Protein AF-X0UUG1-F1 (afdb_monomer_lite)

Sequence (79 aa):
AMDRDNDILTYIKDGIIDATVVQQTALMPYYGLMILYHLNHHEIPISSDNASAGVTGVPRFIDTGTILVDRSNCHLFMR

InterPro domains:
  IPR028082 Periplasmic binding protein-like I [SSF53822] (2-75)

Radius of gyration: 19.12 Å; chains: 1; bounding box: 39×21×50 Å

Secondary structure (DSSP, 8-state):
--S--HHHHHHHHHTS-SEEEEE-TTHHHHHHHHHHHHHHH----SSS-TTTTT--SS-S-----EEEEETTTGGGT--

pLDDT: mean 89.24, std 8.18, range [53.62, 96.5]

Structure (mmCIF, N/CA/C/O backbone):
data_AF-X0UUG1-F1
#
_entry.id   AF-X0UUG1-F1
#
loop_
_atom_site.group_PDB
_atom_site.id
_atom_site.type_symbol
_atom_site.label_atom_id
_atom_site.label_alt_id
_atom_site.label_comp_id
_atom_site.label_asym_id
_atom_site.label_entity_id
_atom_site.label_seq_id
_atom_site.pdbx_PDB_ins_code
_atom_site.Cartn_x
_atom_site.Cartn_y
_atom_site.Cartn_z
_atom_site.occupancy
_atom_site.B_iso_or_equiv
_atom_site.auth_seq_id
_atom_site.auth_comp_id
_atom_site.auth_asym_id
_atom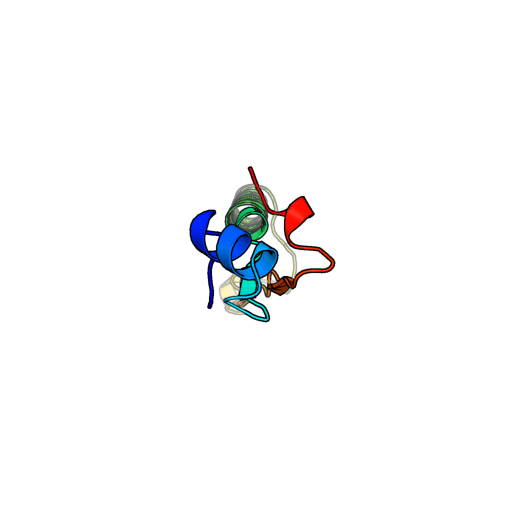_site.auth_atom_id
_atom_site.pdbx_PDB_model_num
ATOM 1 N N . ALA A 1 1 ? -12.790 9.038 7.939 1.00 53.62 1 ALA A N 1
ATOM 2 C CA . ALA A 1 1 ? -11.463 9.690 7.931 1.00 53.62 1 ALA A CA 1
ATOM 3 C C . ALA A 1 1 ? -10.502 8.845 7.095 1.00 53.62 1 ALA A C 1
ATOM 5 O O . ALA A 1 1 ? -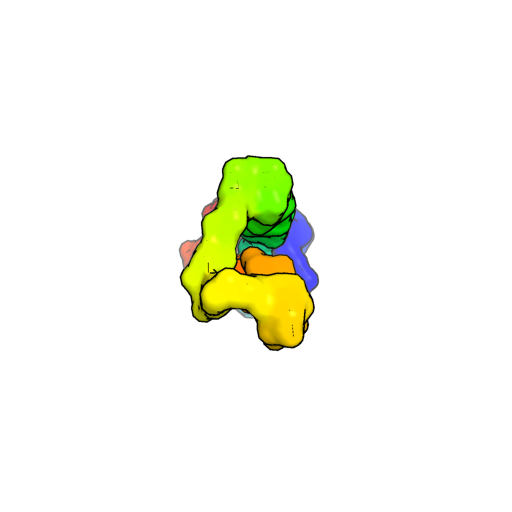10.808 7.681 6.850 1.00 53.62 1 ALA A O 1
ATOM 6 N N . MET A 1 2 ? -9.407 9.426 6.612 1.00 57.78 2 MET A N 1
ATOM 7 C CA . MET A 1 2 ? -8.316 8.710 5.949 1.00 57.78 2 MET A CA 1
ATOM 8 C C . MET A 1 2 ? -7.049 9.162 6.651 1.00 57.78 2 MET A C 1
ATOM 10 O O . MET A 1 2 ? -6.572 10.242 6.354 1.00 57.78 2 MET A O 1
ATOM 14 N N . ASP A 1 3 ? -6.620 8.401 7.650 1.00 65.12 3 ASP A N 1
ATOM 15 C CA . ASP A 1 3 ? -5.301 8.481 8.277 1.00 65.12 3 ASP A CA 1
ATOM 16 C C . ASP A 1 3 ? -5.262 7.547 9.488 1.00 65.12 3 ASP A C 1
ATOM 18 O O . ASP A 1 3 ? -6.299 7.109 10.005 1.00 65.12 3 ASP A O 1
ATOM 22 N N . ARG A 1 4 ? -4.042 7.230 9.929 1.00 64.06 4 ARG A N 1
ATOM 23 C CA . ARG A 1 4 ? -3.765 6.474 11.160 1.00 64.06 4 ARG A CA 1
ATOM 24 C C . ARG A 1 4 ? -3.314 7.415 12.282 1.00 64.06 4 ARG A C 1
ATOM 26 O O . ARG A 1 4 ? -2.418 7.075 13.055 1.00 64.06 4 ARG A O 1
ATOM 33 N N . ASP A 1 5 ? -3.889 8.610 12.334 1.00 79.50 5 ASP A N 1
ATOM 34 C CA . ASP A 1 5 ? -3.642 9.535 13.433 1.00 79.50 5 ASP A CA 1
ATOM 35 C C . ASP A 1 5 ? -4.239 8.968 14.719 1.00 79.50 5 ASP A C 1
ATOM 37 O O . ASP A 1 5 ? -5.362 8.452 14.735 1.00 79.50 5 ASP A O 1
ATOM 41 N N . ASN A 1 6 ? -3.476 9.053 15.810 1.00 77.94 6 ASN A N 1
ATOM 42 C CA . ASN A 1 6 ? -3.878 8.496 17.103 1.00 77.94 6 ASN A CA 1
ATOM 43 C C . ASN A 1 6 ? -5.215 9.079 17.595 1.00 77.94 6 ASN A C 1
ATOM 45 O O . ASN A 1 6 ? -5.993 8.370 18.237 1.00 77.94 6 ASN A O 1
ATOM 49 N N . ASP A 1 7 ? -5.520 10.325 17.233 1.00 84.81 7 ASP A N 1
ATOM 50 C CA . ASP A 1 7 ? -6.783 10.984 17.569 1.00 84.81 7 ASP A CA 1
ATOM 51 C C . ASP A 1 7 ? -7.970 10.304 16.873 1.00 84.81 7 ASP A C 1
ATOM 53 O O . ASP A 1 7 ? -8.979 10.010 17.509 1.00 84.81 7 ASP A O 1
ATOM 57 N N . ILE A 1 8 ? -7.828 9.944 15.592 1.00 87.44 8 ILE A N 1
ATOM 58 C CA . ILE A 1 8 ? -8.870 9.239 14.830 1.00 87.44 8 ILE A CA 1
ATOM 59 C C . ILE A 1 8 ? -9.121 7.847 15.410 1.00 87.44 8 ILE A C 1
ATOM 61 O O . ILE A 1 8 ? -10.272 7.436 15.554 1.00 87.44 8 ILE A O 1
ATOM 65 N N . LEU A 1 9 ? -8.062 7.123 15.783 1.00 89.75 9 LEU A N 1
ATOM 66 C CA . LEU A 1 9 ? -8.201 5.802 16.403 1.00 89.75 9 LEU A CA 1
ATOM 67 C C . LEU A 1 9 ? -8.866 5.883 17.782 1.00 89.75 9 LEU A C 1
ATOM 69 O O . LEU A 1 9 ? -9.664 5.012 18.133 1.00 89.75 9 LEU A O 1
ATOM 73 N N . THR A 1 10 ? -8.580 6.945 18.537 1.00 90.06 10 THR A N 1
ATOM 74 C CA . THR A 1 10 ? -9.234 7.217 19.822 1.00 90.06 10 THR A CA 1
ATOM 75 C C . THR A 1 10 ? -10.711 7.552 19.619 1.00 90.06 10 THR A C 1
ATOM 77 O O . THR A 1 10 ? -11.563 6.967 20.276 1.00 90.06 10 THR A O 1
ATOM 80 N N . TYR A 1 11 ? -11.050 8.374 18.625 1.00 92.94 11 TYR A N 1
ATOM 81 C CA . TYR A 1 11 ? -12.443 8.670 18.281 1.00 92.94 11 TYR A CA 1
ATOM 82 C C . TYR A 1 11 ? -13.229 7.443 17.810 1.00 92.94 11 TYR A C 1
ATOM 84 O O . TYR A 1 11 ? -14.421 7.340 18.101 1.00 92.94 11 TYR A O 1
ATOM 92 N N . ILE A 1 12 ? -12.584 6.488 17.135 1.00 92.62 12 ILE A N 1
ATOM 93 C CA . ILE A 1 12 ? -13.209 5.202 16.786 1.00 92.62 12 ILE A CA 1
ATOM 94 C C . ILE A 1 12 ? -13.479 4.365 18.037 1.00 92.62 12 ILE A C 1
ATOM 96 O O . ILE A 1 12 ? -14.570 3.807 18.211 1.00 92.62 12 ILE A O 1
ATOM 100 N N . LYS A 1 13 ? -12.503 4.312 18.946 1.00 90.19 13 LYS A N 1
ATOM 101 C CA . LYS A 1 13 ? -12.643 3.624 20.231 1.00 90.19 13 LYS A CA 1
ATOM 102 C C . LYS A 1 13 ? -13.788 4.214 21.063 1.00 90.19 13 LYS A C 1
ATOM 104 O O . LYS A 1 13 ? -14.600 3.453 21.589 1.00 90.19 13 LYS A O 1
ATOM 109 N N . ASP A 1 14 ? -13.894 5.539 21.102 1.00 94.06 14 ASP A N 1
ATOM 110 C CA . ASP A 1 14 ? -14.908 6.271 21.868 1.00 94.06 14 ASP A CA 1
ATOM 111 C C . ASP A 1 14 ? -16.282 6.306 21.170 1.00 94.06 14 ASP A C 1
ATOM 113 O O . ASP A 1 14 ? -17.278 6.712 21.766 1.00 94.06 14 ASP A O 1
ATOM 117 N N . GLY A 1 15 ? -16.374 5.831 19.921 1.00 93.06 15 GLY A N 1
ATOM 118 C CA . GLY A 1 15 ? -17.626 5.780 19.159 1.00 93.06 15 GLY A CA 1
ATOM 119 C C . GLY A 1 15 ? -18.069 7.099 18.543 1.00 93.06 15 GLY A C 1
ATOM 120 O O . GLY A 1 15 ? -19.236 7.237 18.197 1.00 93.06 15 GLY A O 1
ATOM 121 N N . ILE A 1 16 ? -17.154 8.056 18.415 1.00 94.50 16 ILE A N 1
ATOM 122 C CA . ILE A 1 16 ? -17.382 9.331 17.728 1.00 94.50 16 ILE A CA 1
ATOM 123 C C . ILE A 1 16 ? -17.273 9.141 16.205 1.00 94.50 16 ILE A C 1
ATOM 125 O O . ILE A 1 16 ? -17.974 9.805 15.445 1.00 94.50 16 ILE A O 1
ATOM 129 N N . ILE A 1 17 ? -16.403 8.228 15.756 1.00 92.00 17 ILE A N 1
ATOM 130 C CA . ILE A 1 17 ? -16.212 7.848 14.349 1.00 92.00 17 ILE A CA 1
ATOM 131 C C . ILE A 1 17 ? -16.495 6.349 14.200 1.00 92.00 17 ILE A C 1
ATOM 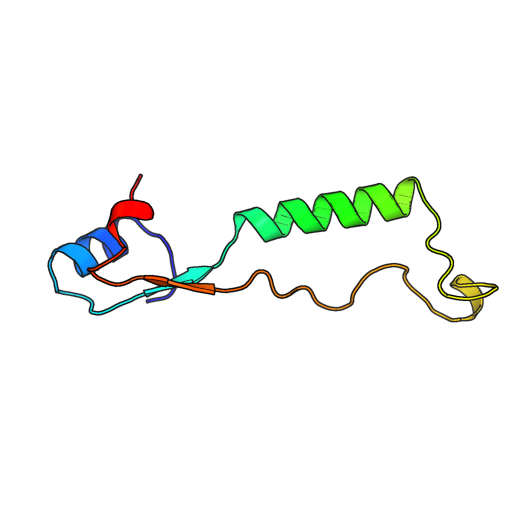133 O O . ILE A 1 17 ? -15.980 5.553 14.977 1.00 92.00 17 ILE A O 1
ATOM 137 N N . ASP A 1 18 ? -17.254 5.945 13.180 1.00 93.25 18 ASP A N 1
ATOM 138 C CA . ASP A 1 18 ? -17.552 4.521 12.956 1.00 93.25 18 ASP A CA 1
ATOM 139 C C . ASP A 1 18 ? -16.339 3.744 12.423 1.00 93.25 18 ASP A C 1
ATOM 141 O O . ASP A 1 18 ? -16.028 2.653 12.903 1.00 93.25 18 ASP A O 1
ATOM 145 N N . ALA A 1 19 ? -15.641 4.311 11.431 1.00 93.19 19 ALA A N 1
ATOM 146 C CA . ALA A 1 19 ? -14.472 3.697 10.812 1.00 93.19 19 ALA A CA 1
ATOM 147 C C . ALA A 1 19 ? -13.555 4.707 10.087 1.00 93.19 19 ALA A C 1
ATOM 149 O O . ALA A 1 19 ? -13.947 5.823 9.723 1.00 93.19 19 ALA A O 1
ATOM 150 N N . THR A 1 20 ? -12.320 4.284 9.823 1.00 93.00 20 THR A N 1
ATOM 151 C CA . THR A 1 20 ? -11.327 4.975 8.987 1.00 93.00 20 THR A CA 1
ATOM 152 C C . THR A 1 20 ? -10.707 3.997 7.991 1.00 93.00 20 THR A C 1
ATOM 154 O O . THR A 1 20 ? -10.656 2.794 8.240 1.00 93.00 20 THR A O 1
ATOM 157 N N . VAL A 1 21 ? -10.236 4.497 6.850 1.00 92.50 21 VAL A N 1
ATOM 158 C CA . VAL A 1 21 ? -9.494 3.686 5.874 1.00 92.50 21 VAL A CA 1
ATOM 159 C C . VAL A 1 21 ? -8.012 3.994 6.030 1.00 92.50 21 VAL A C 1
ATOM 161 O O . VAL A 1 21 ? -7.581 5.126 5.812 1.00 92.50 21 VAL A O 1
ATOM 164 N N . VAL A 1 22 ? -7.230 2.985 6.412 1.00 91.25 22 VAL A N 1
ATOM 165 C CA . VAL A 1 22 ? -5.785 3.107 6.629 1.00 91.25 22 VAL A CA 1
ATOM 166 C C . VAL A 1 22 ? -5.029 2.564 5.423 1.00 91.25 22 VAL A C 1
ATOM 168 O O . VAL A 1 22 ? -5.280 1.449 4.967 1.00 91.25 22 VAL A O 1
ATOM 171 N N . GLN A 1 23 ? -4.065 3.334 4.924 1.00 90.81 23 GLN A N 1
ATOM 172 C CA . GLN A 1 23 ? -3.141 2.883 3.885 1.00 90.81 23 GLN A CA 1
ATOM 173 C C . GLN A 1 23 ? -1.969 2.103 4.486 1.00 90.81 23 GLN A C 1
ATOM 175 O O . GLN A 1 23 ? -1.437 2.463 5.538 1.00 90.81 23 GLN A O 1
ATOM 180 N N . GLN A 1 24 ? -1.493 1.080 3.775 1.00 91.25 24 GLN A N 1
ATOM 181 C CA . GLN A 1 24 ? -0.285 0.340 4.156 1.00 91.25 24 GLN A CA 1
ATOM 182 C C . GLN A 1 24 ? 0.988 1.100 3.745 1.00 91.25 24 GLN A C 1
ATOM 184 O O . GLN A 1 24 ? 1.792 0.628 2.942 1.00 91.25 24 GLN A O 1
ATOM 189 N N . THR A 1 25 ? 1.183 2.300 4.296 1.00 90.50 25 THR A N 1
ATOM 190 C CA . THR A 1 25 ? 2.240 3.240 3.879 1.00 90.50 25 THR A CA 1
ATOM 191 C C . THR A 1 25 ? 3.656 2.687 4.012 1.00 90.50 25 THR A C 1
ATOM 193 O O . THR A 1 25 ? 4.527 3.099 3.258 1.00 90.50 25 THR A O 1
ATOM 196 N N . ALA A 1 26 ? 3.895 1.713 4.897 1.00 90.88 26 ALA A N 1
ATOM 197 C CA . ALA A 1 26 ? 5.188 1.034 5.019 1.00 90.88 26 ALA A CA 1
ATOM 198 C C . ALA A 1 26 ? 5.557 0.192 3.780 1.00 90.88 26 ALA A C 1
ATOM 200 O O . ALA A 1 26 ? 6.740 0.042 3.475 1.00 90.88 26 ALA A O 1
ATOM 201 N N . LEU A 1 27 ? 4.567 -0.323 3.042 1.00 95.12 27 LEU A N 1
ATOM 202 C CA . LEU A 1 27 ? 4.807 -1.094 1.820 1.00 95.12 27 LEU A CA 1
ATOM 203 C C . LEU A 1 27 ? 5.279 -0.208 0.663 1.00 95.12 27 LEU A C 1
ATOM 205 O O . LEU A 1 27 ? 6.015 -0.679 -0.199 1.00 95.12 27 LEU A O 1
ATOM 209 N N . MET A 1 28 ? 4.906 1.074 0.653 1.00 94.94 28 MET A N 1
ATOM 210 C CA . MET A 1 28 ? 5.261 2.002 -0.425 1.00 94.94 28 MET A CA 1
ATOM 211 C C . MET A 1 28 ? 6.789 2.167 -0.579 1.00 94.94 28 MET A C 1
ATOM 213 O O . MET A 1 28 ? 7.303 1.852 -1.655 1.00 94.94 28 MET A O 1
ATOM 217 N N . PRO A 1 29 ? 7.559 2.579 0.455 1.00 96.00 29 PRO A N 1
ATOM 218 C CA . PRO A 1 29 ? 9.013 2.658 0.346 1.00 96.00 29 PRO A CA 1
ATOM 219 C C . PRO A 1 29 ? 9.667 1.274 0.271 1.00 96.00 29 PRO A C 1
ATOM 221 O O . PRO A 1 29 ? 10.715 1.147 -0.356 1.00 96.00 29 PRO A O 1
ATOM 224 N N . TYR A 1 30 ? 9.058 0.235 0.857 1.00 96.44 30 TYR A N 1
ATOM 225 C CA . TYR A 1 30 ? 9.573 -1.134 0.775 1.00 96.44 30 TYR A CA 1
ATOM 226 C C . TYR A 1 30 ? 9.622 -1.632 -0.676 1.00 96.44 30 TYR A C 1
ATOM 228 O O . TYR A 1 30 ? 10.688 -2.003 -1.170 1.00 96.44 30 TYR A O 1
ATOM 236 N N . TYR A 1 31 ? 8.496 -1.574 -1.393 1.00 96.38 31 TYR A N 1
ATOM 237 C CA . TYR A 1 31 ? 8.454 -1.962 -2.802 1.00 96.38 31 TYR A CA 1
ATOM 238 C C . TYR A 1 31 ? 9.242 -0.999 -3.686 1.00 96.38 31 TYR A C 1
ATOM 240 O O . TYR A 1 31 ? 9.934 -1.456 -4.593 1.00 96.38 31 TYR A O 1
ATOM 248 N N . GLY A 1 32 ? 9.204 0.307 -3.398 1.00 94.88 32 GLY A N 1
ATOM 249 C CA . GLY A 1 32 ? 10.022 1.289 -4.109 1.00 94.88 32 GLY A CA 1
ATOM 250 C C . GLY A 1 32 ? 11.512 0.939 -4.065 1.00 94.88 32 GLY A C 1
ATOM 251 O O . GLY A 1 32 ? 12.169 0.900 -5.105 1.00 94.88 32 GLY A O 1
ATOM 252 N N . LEU A 1 33 ? 12.035 0.597 -2.883 1.00 96.06 33 LEU A N 1
ATOM 253 C CA . LEU A 1 33 ? 13.432 0.200 -2.728 1.00 96.06 33 LEU A CA 1
ATOM 254 C C . LEU A 1 33 ? 13.743 -1.122 -3.438 1.00 96.06 33 LEU A C 1
ATOM 256 O O . LEU A 1 33 ? 14.778 -1.212 -4.093 1.00 96.06 33 LEU A O 1
ATOM 260 N N . MET A 1 34 ? 12.862 -2.126 -3.353 1.00 94.12 34 MET A N 1
ATOM 261 C CA . MET A 1 34 ? 13.071 -3.390 -4.070 1.00 94.12 34 MET A CA 1
ATOM 262 C C . MET A 1 34 ? 13.142 -3.180 -5.585 1.00 94.12 34 MET A C 1
ATOM 264 O O . MET A 1 34 ? 14.039 -3.713 -6.233 1.00 94.12 34 MET A O 1
ATOM 268 N N . ILE A 1 35 ? 12.248 -2.366 -6.152 1.00 93.44 35 ILE A N 1
ATOM 269 C CA . ILE A 1 35 ? 12.256 -2.047 -7.586 1.00 93.44 35 ILE A CA 1
ATOM 270 C C . ILE A 1 35 ? 13.566 -1.365 -7.984 1.00 93.44 35 ILE A C 1
ATOM 272 O O . ILE A 1 35 ? 14.207 -1.794 -8.940 1.00 93.44 35 ILE A O 1
ATOM 276 N N . LEU A 1 36 ? 13.989 -0.339 -7.237 1.00 93.06 36 LEU A N 1
ATOM 277 C CA . LEU A 1 36 ? 15.246 0.369 -7.502 1.00 93.06 36 LEU A CA 1
ATOM 278 C C . LEU A 1 36 ? 16.459 -0.560 -7.387 1.00 93.06 36 LEU A C 1
ATOM 280 O O . LEU A 1 36 ? 17.365 -0.504 -8.217 1.00 93.06 36 LEU A O 1
ATOM 284 N N . TYR A 1 37 ? 16.463 -1.437 -6.383 1.00 94.31 37 TYR A N 1
ATOM 285 C CA . TYR A 1 37 ? 17.515 -2.427 -6.207 1.00 94.31 37 TYR A CA 1
ATOM 286 C C . TYR A 1 37 ? 17.591 -3.370 -7.411 1.00 94.31 37 TYR A C 1
ATOM 288 O O . TYR A 1 37 ? 18.677 -3.563 -7.957 1.00 94.31 37 TYR A O 1
ATOM 296 N N . HIS A 1 38 ? 16.460 -3.917 -7.861 1.00 90.12 38 HIS A N 1
ATOM 297 C CA . HIS A 1 38 ? 16.439 -4.818 -9.009 1.00 90.12 38 HIS A CA 1
ATOM 298 C C . HIS A 1 38 ? 16.845 -4.117 -10.300 1.00 90.12 38 HIS A C 1
ATOM 300 O O . HIS A 1 38 ? 17.691 -4.652 -11.003 1.00 90.12 38 HIS A O 1
ATOM 306 N N . LEU A 1 39 ? 16.356 -2.903 -10.560 1.00 88.69 39 LEU A N 1
ATOM 307 C CA . LEU A 1 39 ? 16.781 -2.117 -11.722 1.00 88.69 39 LEU A CA 1
ATOM 308 C C . LEU A 1 39 ? 18.299 -1.896 -11.781 1.00 88.69 39 LEU A C 1
ATOM 310 O O . LEU A 1 39 ? 18.866 -1.867 -12.867 1.00 88.69 39 LEU A O 1
ATOM 314 N N . ASN A 1 40 ? 18.953 -1.729 -10.628 1.00 91.56 40 ASN A N 1
ATOM 315 C CA . ASN A 1 40 ? 20.392 -1.477 -10.574 1.00 91.56 40 ASN A CA 1
ATOM 316 C C . ASN A 1 40 ? 21.248 -2.750 -10.692 1.00 91.56 40 ASN A C 1
ATOM 318 O O . ASN A 1 40 ? 22.407 -2.665 -11.088 1.00 91.56 40 ASN A O 1
ATOM 322 N N . HIS A 1 41 ? 20.717 -3.915 -10.311 1.00 92.69 41 HIS A N 1
ATOM 323 C CA . HIS A 1 41 ? 21.516 -5.142 -10.175 1.00 92.69 41 HIS A CA 1
ATOM 324 C C . HIS A 1 41 ? 21.105 -6.274 -11.122 1.00 92.69 41 HIS A C 1
ATOM 326 O O . HIS A 1 41 ? 21.873 -7.217 -11.307 1.00 92.69 41 HIS A O 1
ATOM 332 N N . HIS A 1 42 ? 19.909 -6.215 -11.708 1.00 85.06 42 HIS A N 1
ATOM 333 C CA . HIS A 1 42 ? 19.332 -7.305 -12.484 1.00 85.06 42 HIS A CA 1
ATOM 334 C C . HIS A 1 42 ? 18.564 -6.772 -13.697 1.00 85.06 42 HIS A C 1
ATOM 336 O O . HIS A 1 42 ? 17.595 -6.029 -13.561 1.00 85.06 42 HIS A O 1
ATOM 342 N N . GLU A 1 43 ? 18.929 -7.224 -14.896 1.00 77.06 43 GLU A N 1
ATOM 343 C CA . GLU A 1 43 ? 18.058 -7.053 -16.058 1.00 77.06 43 GLU A CA 1
ATOM 344 C C . GLU A 1 43 ? 16.888 -8.036 -15.975 1.00 77.06 43 GLU A C 1
ATOM 346 O O . GLU A 1 43 ? 17.081 -9.244 -15.836 1.00 77.06 43 GLU A O 1
ATOM 351 N N . ILE A 1 44 ? 15.660 -7.520 -16.067 1.00 81.94 44 ILE A N 1
ATOM 352 C CA . ILE A 1 44 ? 14.447 -8.338 -16.154 1.00 81.94 44 ILE A CA 1
ATOM 353 C C . ILE A 1 44 ? 14.160 -8.575 -17.645 1.00 81.94 44 ILE A C 1
ATOM 355 O O . ILE A 1 44 ? 13.747 -7.631 -18.321 1.00 81.94 44 ILE A O 1
ATOM 359 N N . PRO A 1 45 ? 14.355 -9.788 -18.194 1.00 84.50 45 PRO A N 1
ATOM 360 C CA . PRO A 1 45 ? 14.275 -10.036 -19.635 1.00 84.50 45 PRO A CA 1
ATOM 361 C C . PRO A 1 45 ? 12.816 -10.150 -20.105 1.00 84.50 45 PRO A C 1
ATOM 363 O O . PRO A 1 45 ? 12.303 -11.235 -20.367 1.00 84.50 45 PRO A O 1
ATOM 366 N N . ILE A 1 46 ? 12.120 -9.016 -20.175 1.00 87.06 46 ILE A N 1
ATOM 367 C CA . ILE A 1 46 ? 10.721 -8.922 -20.622 1.00 87.06 46 ILE A CA 1
ATOM 368 C C . ILE A 1 46 ? 10.619 -9.096 -22.147 1.00 87.06 46 ILE A C 1
ATOM 370 O O . ILE A 1 46 ? 9.621 -9.602 -22.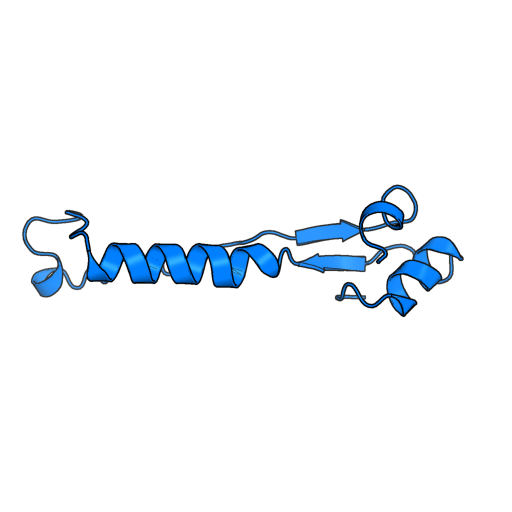656 1.00 87.06 46 ILE A O 1
ATOM 374 N N . SER A 1 47 ? 11.655 -8.696 -22.881 1.00 89.81 47 SER A N 1
ATOM 375 C CA . SER A 1 47 ? 11.783 -8.854 -24.329 1.00 89.81 47 SER A CA 1
ATOM 376 C C . SER A 1 47 ? 13.238 -9.148 -24.708 1.00 89.81 47 SER A C 1
ATOM 378 O O . SER A 1 47 ? 14.122 -9.129 -23.852 1.00 89.81 47 SER A O 1
ATOM 380 N N . SER A 1 48 ? 13.500 -9.407 -25.992 1.00 91.12 48 SER A N 1
ATOM 381 C CA . SER A 1 48 ? 14.865 -9.596 -26.503 1.00 91.12 48 SER A CA 1
ATOM 382 C C . SER A 1 48 ? 15.729 -8.331 -26.429 1.00 91.12 48 SER A C 1
ATOM 384 O O . SER A 1 48 ? 16.948 -8.441 -26.414 1.00 91.12 48 SER A O 1
ATOM 386 N N . ASP A 1 49 ? 15.104 -7.149 -26.406 1.00 88.94 49 ASP A N 1
ATOM 387 C CA . ASP A 1 49 ? 15.746 -5.849 -26.190 1.00 88.94 49 ASP A CA 1
ATOM 388 C C . ASP A 1 49 ? 14.725 -4.891 -25.560 1.00 88.94 49 ASP A C 1
ATOM 390 O O . ASP A 1 49 ? 13.890 -4.288 -26.240 1.00 88.94 49 ASP A O 1
ATOM 394 N N . ASN A 1 50 ? 14.787 -4.765 -24.235 1.00 88.38 50 ASN A N 1
ATOM 395 C CA . ASN A 1 50 ? 13.853 -3.935 -23.480 1.00 88.38 50 ASN A CA 1
ATOM 396 C C . ASN A 1 50 ? 13.948 -2.450 -23.833 1.00 88.38 50 ASN A C 1
ATOM 398 O O . ASN A 1 50 ? 12.923 -1.769 -23.827 1.00 88.38 50 ASN A O 1
ATOM 402 N N . ALA A 1 51 ? 15.146 -1.946 -24.143 1.00 85.94 51 ALA A N 1
ATOM 403 C CA . ALA A 1 51 ? 15.339 -0.538 -24.462 1.00 85.94 51 ALA A CA 1
ATOM 404 C C . ALA A 1 51 ? 14.650 -0.199 -25.789 1.00 85.94 51 ALA A C 1
ATOM 406 O O . ALA A 1 51 ? 13.853 0.740 -25.849 1.00 85.94 51 ALA A O 1
ATOM 407 N N . SER A 1 52 ? 14.872 -1.023 -26.817 1.00 92.56 52 SER A N 1
ATOM 408 C CA . SER A 1 52 ? 14.210 -0.867 -28.118 1.00 92.56 52 SER A CA 1
ATOM 409 C C . SER A 1 52 ? 12.697 -1.098 -28.044 1.00 92.56 52 SER A C 1
ATOM 411 O O . SER A 1 52 ? 11.941 -0.455 -28.770 1.00 92.56 52 SER A O 1
ATOM 413 N N . ALA A 1 53 ? 12.235 -1.976 -27.148 1.00 91.69 53 ALA A N 1
ATOM 414 C CA . ALA A 1 53 ? 10.813 -2.239 -26.925 1.00 91.69 53 ALA A CA 1
ATOM 415 C C . ALA A 1 53 ? 10.107 -1.187 -26.039 1.00 91.69 53 ALA A C 1
ATOM 417 O O . ALA A 1 53 ? 8.897 -1.285 -25.824 1.00 91.69 53 ALA A O 1
ATOM 418 N N . GLY A 1 54 ? 10.832 -0.193 -25.505 1.00 89.56 54 GLY A N 1
ATOM 419 C CA . GLY A 1 54 ? 10.273 0.822 -24.603 1.00 89.56 54 GLY A CA 1
ATOM 420 C C . GLY A 1 54 ? 9.837 0.266 -23.241 1.00 89.56 54 GLY A C 1
ATOM 421 O O . GLY A 1 54 ? 8.965 0.833 -22.579 1.00 89.56 54 GLY A O 1
ATOM 422 N N . VAL A 1 55 ? 10.414 -0.860 -22.822 1.00 89.75 55 VAL A N 1
ATOM 423 C CA . VAL A 1 55 ? 10.108 -1.520 -21.555 1.00 89.75 55 VAL A CA 1
ATOM 424 C C . VAL A 1 55 ? 10.960 -0.911 -20.445 1.00 89.75 55 VAL A C 1
ATOM 426 O O . VAL A 1 55 ? 12.181 -1.019 -20.444 1.00 89.75 55 VAL A O 1
ATOM 429 N N . THR A 1 56 ? 10.306 -0.306 -19.454 1.00 87.12 56 THR A N 1
ATOM 430 C CA . THR A 1 56 ? 10.970 0.388 -18.336 1.00 87.12 56 THR A CA 1
ATOM 431 C C . THR A 1 56 ? 11.503 -0.544 -17.246 1.00 87.12 56 THR A C 1
ATOM 433 O O . THR A 1 56 ? 12.185 -0.085 -16.336 1.00 87.12 56 THR A O 1
ATOM 436 N N . GLY A 1 57 ? 11.157 -1.835 -17.284 1.00 85.75 57 GLY A N 1
ATOM 437 C CA . GLY A 1 57 ? 11.548 -2.807 -16.256 1.00 85.75 57 GLY A CA 1
ATOM 438 C C . GLY A 1 57 ? 10.833 -2.632 -14.911 1.00 85.75 57 GLY A C 1
ATOM 439 O O . GLY A 1 57 ? 11.184 -3.311 -13.951 1.00 85.75 57 GLY A O 1
ATOM 440 N N . VAL A 1 58 ? 9.825 -1.754 -14.825 1.00 89.62 58 VAL A N 1
ATOM 441 C CA . VAL A 1 58 ? 9.068 -1.496 -13.590 1.00 89.62 58 VAL A CA 1
ATOM 442 C C . VAL A 1 58 ? 7.561 -1.533 -13.823 1.00 89.62 58 VAL A C 1
ATOM 444 O O . VAL A 1 58 ? 7.088 -1.100 -14.879 1.00 89.62 58 VAL A O 1
ATOM 447 N N . PRO A 1 59 ? 6.772 -2.003 -12.842 1.00 90.25 59 PRO A N 1
ATOM 448 C CA . PRO A 1 59 ? 5.324 -1.879 -12.904 1.00 90.25 59 PRO A CA 1
ATOM 449 C C . PRO A 1 59 ? 4.913 -0.400 -12.887 1.00 90.25 59 PRO A C 1
ATOM 451 O O . PRO A 1 59 ? 5.466 0.409 -12.145 1.00 90.25 59 PRO A O 1
ATOM 454 N N . ARG A 1 60 ? 3.900 -0.044 -13.685 1.00 90.38 60 ARG A N 1
ATOM 455 C CA . ARG A 1 60 ? 3.340 1.321 -13.724 1.00 90.38 60 ARG A CA 1
ATOM 456 C C . ARG A 1 60 ? 2.604 1.694 -12.434 1.00 90.38 60 ARG A C 1
ATOM 458 O O . ARG A 1 60 ? 2.482 2.871 -12.115 1.00 90.38 60 ARG A O 1
ATOM 465 N N . PHE A 1 61 ? 2.072 0.698 -11.737 1.00 93.38 61 PHE A N 1
ATOM 466 C CA . PHE A 1 61 ? 1.257 0.880 -10.549 1.00 93.38 61 PHE A CA 1
ATOM 467 C C . PHE A 1 61 ? 1.442 -0.307 -9.610 1.00 93.38 61 PHE A C 1
ATOM 469 O O . PHE A 1 61 ? 1.490 -1.453 -10.060 1.00 93.38 61 PHE A O 1
ATOM 476 N N . ILE A 1 62 ? 1.529 -0.015 -8.316 1.00 94.38 62 ILE A N 1
ATOM 477 C CA . ILE A 1 62 ? 1.489 -1.003 -7.243 1.00 94.38 62 ILE A CA 1
ATOM 478 C C . ILE A 1 62 ? 0.412 -0.545 -6.274 1.00 94.38 62 ILE A C 1
ATOM 480 O O . ILE A 1 62 ? 0.536 0.514 -5.659 1.00 94.38 62 ILE A O 1
ATOM 484 N N . ASP A 1 63 ? -0.632 -1.355 -6.139 1.00 95.44 63 ASP A N 1
ATOM 485 C CA . ASP A 1 63 ? -1.622 -1.177 -5.090 1.00 95.44 63 ASP A CA 1
ATOM 486 C C . ASP A 1 63 ? -1.072 -1.778 -3.796 1.00 95.44 63 ASP A C 1
ATOM 488 O O . ASP A 1 63 ? -0.979 -2.997 -3.651 1.00 95.44 63 ASP A O 1
ATOM 492 N N . THR A 1 64 ? -0.672 -0.930 -2.849 1.00 95.06 64 THR A N 1
ATOM 493 C CA . THR A 1 64 ? -0.254 -1.402 -1.522 1.00 95.06 64 THR A CA 1
ATOM 494 C C . THR A 1 64 ? -1.439 -1.748 -0.628 1.00 95.06 64 THR A C 1
ATOM 496 O O . THR A 1 64 ? -1.241 -2.184 0.500 1.00 95.06 64 THR A O 1
ATOM 499 N N . GLY A 1 65 ? -2.667 -1.553 -1.097 1.00 94.50 65 GLY A N 1
ATOM 500 C CA . GLY A 1 65 ? -3.884 -1.879 -0.385 1.00 94.50 65 GLY A CA 1
ATOM 501 C C . GLY A 1 65 ? -4.211 -0.922 0.755 1.00 94.50 65 GLY A C 1
ATOM 502 O O . GLY A 1 65 ? -3.402 -0.115 1.234 1.00 94.50 65 GLY A O 1
ATOM 503 N N . THR A 1 66 ? -5.446 -1.067 1.212 1.00 94.12 66 THR A N 1
ATOM 504 C CA . THR A 1 66 ? -6.022 -0.326 2.326 1.00 94.12 66 THR A CA 1
ATOM 505 C C . THR A 1 66 ? -6.747 -1.269 3.268 1.00 94.12 66 THR A C 1
ATOM 507 O O . THR A 1 66 ? -7.276 -2.294 2.840 1.00 94.12 66 THR A O 1
ATOM 510 N N . ILE A 1 67 ? -6.819 -0.894 4.539 1.00 93.00 67 ILE A N 1
ATOM 511 C CA . ILE A 1 67 ? -7.494 -1.662 5.581 1.00 93.00 67 ILE A CA 1
ATOM 512 C C . ILE A 1 67 ? -8.601 -0.792 6.170 1.00 93.00 67 ILE A C 1
ATOM 514 O O . ILE A 1 67 ? -8.357 0.356 6.546 1.00 93.00 67 ILE A O 1
ATOM 518 N N . LEU A 1 68 ? -9.815 -1.339 6.249 1.00 94.69 68 LEU A N 1
ATOM 519 C CA . LEU A 1 68 ? -10.894 -0.720 7.009 1.00 94.69 68 LEU A CA 1
ATOM 520 C C . LEU A 1 68 ? -10.623 -0.930 8.499 1.00 94.69 68 LEU A C 1
ATOM 522 O O . LEU A 1 68 ?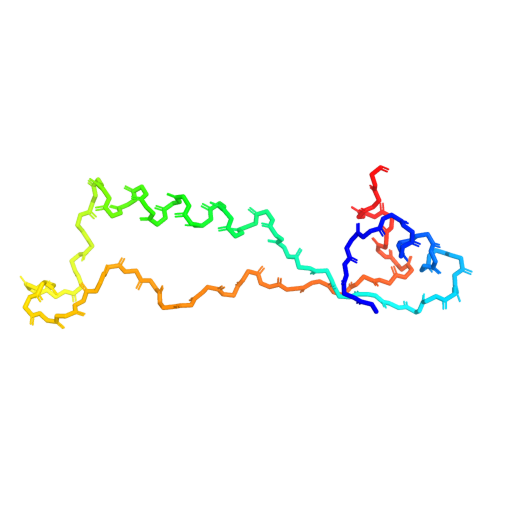 -10.482 -2.064 8.962 1.00 94.69 68 LEU A O 1
ATOM 526 N N . VAL A 1 69 ? -10.540 0.172 9.231 1.00 93.94 69 VAL A N 1
ATOM 527 C CA . VAL A 1 69 ? -10.305 0.179 10.667 1.00 93.94 69 VAL A CA 1
ATOM 528 C C . VAL A 1 69 ? -11.547 0.693 11.372 1.00 93.94 69 VAL A C 1
ATOM 530 O O . VAL A 1 69 ? -11.964 1.826 11.148 1.00 93.94 69 VAL A O 1
ATOM 533 N N . ASP A 1 70 ? -12.119 -0.142 12.227 1.00 94.69 70 ASP A N 1
ATOM 534 C CA . ASP A 1 70 ? -13.306 0.131 13.033 1.00 94.69 70 ASP A CA 1
ATOM 535 C C . ASP A 1 70 ? -13.049 -0.284 14.492 1.00 94.69 70 ASP A C 1
ATOM 537 O O . ASP A 1 70 ? -11.933 -0.650 14.875 1.00 94.69 70 ASP A O 1
ATOM 541 N N . ARG A 1 71 ? -14.078 -0.243 15.341 1.00 94.75 71 ARG A N 1
ATOM 542 C CA . ARG A 1 71 ? -13.941 -0.591 16.763 1.00 94.75 71 ARG A CA 1
ATOM 543 C C . ARG A 1 71 ? -13.408 -2.014 17.006 1.00 94.75 71 ARG A C 1
ATOM 545 O O . ARG A 1 71 ? -12.796 -2.256 18.045 1.00 94.75 71 ARG A O 1
ATOM 552 N N . SER A 1 72 ? -13.622 -2.954 16.084 1.00 96.50 72 SER A N 1
ATOM 553 C CA . SER A 1 72 ? -13.183 -4.345 16.241 1.00 96.50 72 SER A CA 1
ATOM 554 C C . SER A 1 72 ? -11.663 -4.501 16.146 1.00 96.50 72 SER A C 1
ATOM 556 O O . SER A 1 72 ? -11.101 -5.378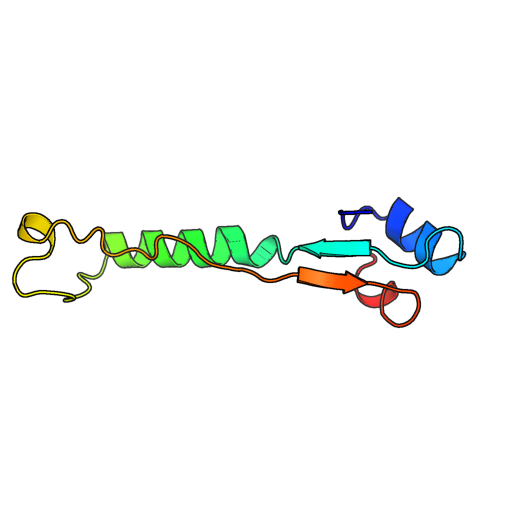 16.803 1.00 96.50 72 SER A O 1
ATOM 558 N N . ASN A 1 73 ? -10.983 -3.638 15.381 1.00 94.44 73 ASN A N 1
ATOM 559 C CA . ASN A 1 73 ? -9.559 -3.781 15.075 1.00 94.44 73 ASN A CA 1
ATOM 560 C C . ASN A 1 73 ? -8.714 -2.520 15.343 1.00 94.44 73 ASN A C 1
ATOM 562 O O . ASN A 1 73 ? -7.491 -2.606 15.252 1.00 94.44 73 ASN A O 1
ATOM 566 N N . CYS A 1 74 ? -9.305 -1.380 15.732 1.00 92.12 74 CYS A N 1
ATOM 567 C CA . CYS A 1 74 ? -8.580 -0.113 15.920 1.00 92.12 74 CYS A CA 1
ATOM 568 C C . CYS A 1 74 ? -7.404 -0.209 16.899 1.00 92.12 74 CYS A C 1
ATOM 570 O O . CYS A 1 74 ? -6.368 0.414 16.676 1.00 92.12 74 CYS A O 1
ATOM 572 N N . HIS A 1 75 ? -7.518 -1.046 17.933 1.00 91.19 75 HIS A N 1
ATOM 573 C CA . HIS A 1 75 ? -6.470 -1.286 18.927 1.00 91.19 75 HIS A CA 1
ATOM 574 C C . HIS A 1 75 ? -5.167 -1.854 18.334 1.00 91.19 75 HIS A C 1
ATOM 576 O O . HIS A 1 75 ? -4.105 -1.634 18.905 1.00 91.19 75 HIS A O 1
ATOM 582 N N . LEU A 1 76 ? -5.225 -2.537 17.184 1.00 92.06 76 LEU A N 1
ATOM 583 C CA . LEU A 1 76 ? -4.047 -3.077 16.488 1.00 92.06 76 LEU A CA 1
ATOM 584 C C . LEU A 1 76 ? -3.237 -1.995 15.757 1.00 92.06 76 LEU A C 1
ATOM 586 O O . LEU A 1 76 ? -2.114 -2.247 15.325 1.00 92.06 76 LEU A O 1
ATOM 590 N N . PHE A 1 77 ? -3.812 -0.802 15.595 1.00 88.75 77 PHE A N 1
ATOM 591 C CA . PHE A 1 77 ? -3.210 0.312 14.864 1.00 88.75 77 PHE A CA 1
ATOM 592 C C . PHE A 1 77 ? -2.759 1.457 15.779 1.00 88.75 77 PHE A C 1
ATOM 594 O O . PHE A 1 77 ? -2.089 2.371 15.295 1.00 88.75 77 PHE A O 1
ATOM 601 N N . MET A 1 78 ? -3.102 1.407 17.071 1.00 84.06 78 MET A N 1
ATOM 602 C CA . MET A 1 78 ? -2.671 2.384 18.075 1.00 84.06 78 MET A CA 1
ATOM 603 C C . MET A 1 78 ? -1.189 2.170 18.424 1.00 84.06 78 MET A C 1
ATOM 605 O O . MET A 1 78 ? -0.717 1.033 18.457 1.00 84.06 78 MET A O 1
ATOM 609 N N . ARG A 1 79 ? -0.457 3.262 18.662 1.00 72.25 79 ARG A N 1
ATOM 610 C CA . ARG A 1 79 ? 0.946 3.255 19.107 1.00 72.25 79 ARG A CA 1
ATOM 611 C C . ARG A 1 79 ? 1.072 3.709 20.549 1.00 72.25 79 ARG A C 1
ATOM 613 O O . ARG A 1 79 ? 0.360 4.675 20.900 1.00 72.25 79 ARG A O 1
#

Organism: NCBI:txid412755

Foldseek 3Di:
DEELPLVVLVCLQVVVDFKYKYFPVVVVVVVVVVQVVCVVPHDDCPDPDCVVVVNPSDDPDDRSDIDIGHNVCSVVSHD